Protein AF-A0A3R8WPB2-F1 (afdb_monomer_lite)

pLDDT: mean 78.98, std 17.97, range [33.66, 95.25]

Foldseek 3Di:
DDDDDDDDDPQPQWDKAAPVCVVVVPDDPVVVVVSVVLCVVLVVVVWDWIKTAGPVGQIAIETENDDPVPPPDDDSVNSSVLSVQSVVQVVVVHHSYYYDDCPPPPDD

Structure (mmCIF, N/CA/C/O backbone):
data_AF-A0A3R8WPB2-F1
#
_entry.id   AF-A0A3R8WPB2-F1
#
loop_
_atom_site.group_PDB
_atom_site.id
_atom_site.type_symbol
_atom_site.label_atom_id
_atom_site.label_alt_id
_atom_site.label_comp_id
_atom_site.label_asym_id
_atom_site.label_entity_id
_atom_site.label_seq_id
_atom_site.pdbx_PDB_ins_code
_atom_site.Cartn_x
_atom_site.Cartn_y
_atom_site.Cartn_z
_atom_site.occupancy
_atom_site.B_iso_or_equiv
_atom_site.auth_seq_id
_atom_site.auth_comp_id
_atom_site.auth_asym_id
_atom_site.auth_atom_id
_atom_site.pdbx_PDB_model_num
ATOM 1 N N . MET A 1 1 ? 34.870 17.713 5.979 1.00 39.12 1 MET A N 1
ATOM 2 C CA . MET A 1 1 ? 33.820 18.613 5.453 1.00 39.12 1 MET A CA 1
ATOM 3 C C . MET A 1 1 ? 32.499 17.889 5.608 1.00 39.12 1 MET A C 1
ATOM 5 O O . MET A 1 1 ? 32.390 16.752 5.170 1.00 39.12 1 MET A O 1
ATOM 9 N N . GLN A 1 2 ? 31.598 18.475 6.388 1.00 35.19 2 GLN A N 1
ATOM 10 C CA . GLN A 1 2 ? 30.380 17.844 6.885 1.00 35.19 2 GLN A CA 1
ATOM 11 C C . GLN A 1 2 ? 29.311 17.753 5.783 1.00 35.19 2 GLN A C 1
ATOM 13 O O . GLN A 1 2 ? 29.103 18.703 5.037 1.00 35.19 2 GLN A O 1
ATOM 18 N N . SER A 1 3 ? 28.699 16.571 5.705 1.00 33.66 3 SER A N 1
ATOM 19 C CA . SER A 1 3 ? 27.281 16.280 5.463 1.00 33.66 3 SER A CA 1
ATOM 20 C C . SER A 1 3 ? 26.504 17.157 4.472 1.00 33.66 3 SER A C 1
ATOM 22 O O . SER A 1 3 ? 26.037 18.243 4.797 1.00 33.66 3 SER A O 1
ATOM 24 N N . VAL A 1 4 ? 26.234 16.593 3.294 1.00 58.94 4 VAL A N 1
ATOM 25 C CA . VAL A 1 4 ? 25.088 16.978 2.455 1.00 58.94 4 VAL A CA 1
ATOM 26 C C . VAL A 1 4 ? 23.802 16.516 3.167 1.00 58.94 4 VAL A C 1
ATOM 28 O O . VAL A 1 4 ? 23.789 15.421 3.733 1.00 58.94 4 VAL A O 1
ATOM 31 N N . PRO A 1 5 ? 22.700 17.279 3.085 1.00 42.47 5 PRO A N 1
ATOM 32 C CA . PRO A 1 5 ? 21.592 16.710 2.332 1.00 42.47 5 PRO A CA 1
ATOM 33 C C . PRO A 1 5 ? 21.032 17.685 1.296 1.00 42.47 5 PRO A C 1
ATOM 35 O O . PRO A 1 5 ? 20.793 18.863 1.540 1.00 42.47 5 PRO A O 1
ATOM 38 N N . ARG A 1 6 ? 20.845 17.112 0.106 1.00 42.28 6 ARG A N 1
ATOM 39 C CA . ARG A 1 6 ? 20.219 17.659 -1.093 1.00 42.28 6 ARG A CA 1
ATOM 40 C C . ARG A 1 6 ? 18.954 18.436 -0.746 1.00 42.28 6 ARG A C 1
ATOM 42 O O . ARG A 1 6 ? 17.914 17.842 -0.478 1.00 42.28 6 ARG A O 1
ATOM 49 N N . GLN A 1 7 ? 19.029 19.754 -0.841 1.00 51.75 7 GLN A N 1
ATOM 50 C CA . GLN A 1 7 ? 17.840 20.563 -1.028 1.00 51.75 7 GLN A CA 1
ATOM 51 C C . GLN A 1 7 ? 17.502 20.579 -2.521 1.00 51.75 7 GLN A C 1
ATOM 53 O O . GLN A 1 7 ? 18.397 20.710 -3.358 1.00 51.75 7 GLN A O 1
ATOM 58 N N . SER A 1 8 ? 16.202 20.513 -2.819 1.00 42.44 8 SER A N 1
ATOM 59 C CA . SER A 1 8 ? 15.567 20.740 -4.131 1.00 42.44 8 SER A CA 1
ATOM 60 C C . SER A 1 8 ? 15.307 19.488 -4.972 1.00 42.44 8 SER A C 1
ATOM 62 O O . SER A 1 8 ? 15.965 19.242 -5.978 1.00 42.44 8 SER A O 1
ATOM 64 N N . ASN A 1 9 ? 14.321 18.692 -4.557 1.00 43.88 9 ASN A N 1
ATOM 65 C CA . ASN A 1 9 ? 12.992 18.658 -5.190 1.00 43.88 9 ASN A CA 1
ATOM 66 C C . ASN A 1 9 ? 12.230 17.478 -4.556 1.00 43.88 9 ASN A C 1
ATOM 68 O O . ASN A 1 9 ? 12.599 16.336 -4.842 1.00 43.88 9 ASN A O 1
ATOM 72 N N . PRO A 1 10 ? 11.228 17.660 -3.671 1.00 44.53 10 PRO A N 1
ATOM 73 C CA . PRO A 1 10 ? 10.401 16.514 -3.345 1.00 44.53 10 PRO A CA 1
ATOM 74 C C . 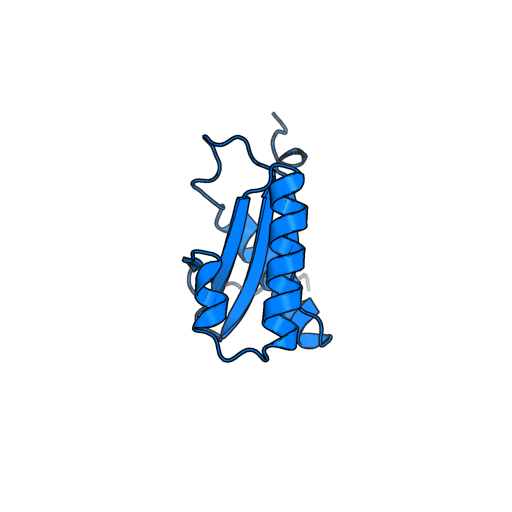PRO A 1 10 ? 9.673 16.169 -4.643 1.00 44.53 10 PRO A C 1
ATOM 76 O O . PRO A 1 10 ? 9.042 17.039 -5.247 1.00 44.53 10 PRO A O 1
ATOM 79 N N . ALA A 1 11 ? 9.803 14.927 -5.111 1.00 48.44 11 ALA A N 1
ATOM 80 C CA . ALA A 1 11 ? 8.848 14.351 -6.045 1.00 48.44 11 ALA A CA 1
ATOM 81 C C . ALA A 1 11 ? 7.460 14.877 -5.650 1.00 48.44 11 ALA A C 1
ATOM 83 O O . ALA A 1 11 ? 7.120 14.790 -4.469 1.00 48.44 11 ALA A O 1
ATOM 84 N N . GLY A 1 12 ? 6.771 15.560 -6.577 1.00 56.56 12 GLY A N 1
ATOM 85 C CA . GLY A 1 12 ? 5.608 16.401 -6.270 1.00 56.56 12 GLY A CA 1
ATOM 86 C C . GLY A 1 12 ? 4.693 15.755 -5.234 1.00 56.56 12 GLY A C 1
ATOM 87 O O . GLY A 1 12 ? 4.522 14.539 -5.278 1.00 56.56 12 GLY A O 1
ATOM 88 N N . CYS A 1 13 ? 4.199 16.568 -4.290 1.00 70.56 13 CYS A N 1
ATOM 89 C CA . CYS A 1 13 ? 3.407 16.154 -3.126 1.00 70.56 13 CYS A CA 1
ATOM 90 C C . CYS A 1 13 ? 2.631 14.861 -3.417 1.00 70.56 13 CYS A C 1
ATOM 92 O O . CYS A 1 13 ? 1.745 14.858 -4.278 1.00 70.56 13 CYS A O 1
ATOM 94 N N . GLY A 1 14 ? 3.049 13.757 -2.784 1.00 78.50 14 GLY A N 1
ATOM 95 C CA . GLY A 1 14 ? 2.469 12.442 -3.030 1.00 78.50 14 GLY A CA 1
ATOM 96 C C . GLY A 1 14 ? 0.955 12.544 -2.920 1.00 78.50 14 GLY A C 1
ATOM 97 O O . GLY A 1 14 ? 0.431 13.089 -1.952 1.00 78.50 14 GLY A O 1
ATOM 98 N N . THR A 1 15 ? 0.237 12.101 -3.945 1.00 86.88 15 THR A N 1
ATOM 99 C CA . THR A 1 15 ? -1.212 12.290 -3.980 1.00 86.88 15 THR A CA 1
ATOM 100 C C . THR A 1 15 ? -1.883 11.079 -3.340 1.00 86.88 15 THR A C 1
ATOM 102 O O . THR A 1 15 ? -1.707 9.968 -3.849 1.00 86.88 15 THR A O 1
ATOM 105 N N . PRO A 1 16 ? -2.636 11.247 -2.237 1.00 87.69 16 PRO A N 1
ATOM 106 C CA . PRO A 1 16 ? -3.455 10.176 -1.698 1.00 87.69 16 PRO A CA 1
ATOM 107 C C . PRO A 1 16 ? -4.624 9.902 -2.642 1.00 87.69 16 PRO A C 1
ATOM 109 O O . PRO A 1 16 ? -5.353 10.804 -3.050 1.00 87.69 16 PRO A O 1
ATOM 112 N N . GLN A 1 17 ? -4.802 8.635 -2.977 1.00 87.94 17 GLN A N 1
ATOM 113 C CA . GLN A 1 17 ? -5.848 8.138 -3.852 1.00 87.94 17 GLN A CA 1
ATOM 114 C C . GLN A 1 17 ? -6.642 7.032 -3.152 1.00 87.94 17 GLN A C 1
ATOM 116 O O . GLN A 1 17 ? -6.102 6.318 -2.294 1.00 87.94 17 GLN A O 1
ATOM 121 N N . PRO A 1 18 ? -7.923 6.850 -3.523 1.00 89.38 18 PRO A N 1
ATOM 122 C CA . PRO A 1 18 ? -8.690 5.690 -3.098 1.00 89.38 18 PRO A CA 1
ATOM 123 C C . PRO A 1 18 ? -7.951 4.400 -3.445 1.00 89.38 18 PRO A C 1
ATOM 125 O O . PRO A 1 18 ? -7.311 4.300 -4.493 1.00 89.38 18 PRO A O 1
ATOM 128 N N . PHE A 1 19 ? -8.067 3.393 -2.582 1.00 89.69 19 PHE A N 1
ATOM 129 C CA . PHE A 1 19 ? -7.411 2.106 -2.796 1.00 89.69 19 PHE A CA 1
ATOM 130 C C . PHE A 1 19 ? -7.802 1.470 -4.137 1.00 89.69 19 PHE A C 1
ATOM 132 O O . PHE A 1 19 ? -6.997 0.796 -4.766 1.00 89.69 19 PHE A O 1
ATOM 139 N N . GLU A 1 20 ? -9.020 1.724 -4.602 1.00 90.25 20 GLU A N 1
ATOM 140 C CA . GLU A 1 20 ? -9.598 1.199 -5.835 1.00 90.25 20 GLU A CA 1
ATOM 141 C C . GLU A 1 20 ? -8.788 1.564 -7.095 1.00 90.25 20 GLU A C 1
ATOM 143 O O . GLU A 1 20 ? -8.907 0.877 -8.112 1.00 90.25 20 GLU A O 1
ATOM 148 N N . ILE A 1 21 ? -7.902 2.570 -7.033 1.00 89.25 21 ILE A N 1
ATOM 149 C CA . ILE A 1 21 ? -7.018 2.922 -8.152 1.00 89.25 21 ILE A CA 1
ATOM 150 C C . ILE A 1 21 ? -6.091 1.764 -8.566 1.00 89.25 21 ILE A C 1
ATOM 152 O O . ILE A 1 21 ? -5.696 1.686 -9.727 1.00 89.25 21 ILE A O 1
ATOM 156 N N . ILE A 1 22 ? -5.805 0.793 -7.684 1.00 89.12 22 ILE A N 1
ATOM 157 C CA . ILE A 1 22 ? -4.975 -0.378 -8.032 1.00 89.12 22 ILE A CA 1
ATOM 158 C C . ILE A 1 22 ? -5.561 -1.234 -9.160 1.00 89.12 22 ILE A C 1
ATOM 160 O O . ILE A 1 22 ? -4.827 -2.006 -9.766 1.00 89.12 22 ILE A O 1
ATOM 164 N N . HIS A 1 23 ? -6.865 -1.124 -9.433 1.00 87.75 23 HIS A N 1
ATOM 165 C CA . HIS A 1 23 ? -7.516 -1.823 -10.543 1.00 87.75 23 HIS A CA 1
ATOM 166 C C . HIS A 1 23 ? -7.324 -1.110 -11.883 1.00 87.75 23 HIS A C 1
ATOM 168 O O . HIS A 1 23 ? -7.538 -1.708 -12.933 1.00 87.75 23 HIS A O 1
ATOM 174 N N . GLN A 1 24 ? -6.936 0.164 -11.845 1.00 85.56 24 GLN A N 1
ATOM 175 C CA . GLN A 1 24 ? -6.620 0.969 -13.023 1.00 85.56 24 GLN A CA 1
ATOM 176 C C . GLN A 1 24 ? -5.117 0.948 -13.325 1.00 85.56 24 GLN A C 1
ATOM 178 O O . GLN A 1 24 ? -4.703 1.136 -14.466 1.00 85.56 24 GLN A O 1
ATOM 183 N N . ILE A 1 25 ? -4.297 0.678 -12.309 1.00 75.25 25 ILE A N 1
ATOM 184 C CA . ILE A 1 25 ? -2.862 0.454 -12.450 1.00 75.25 25 ILE A CA 1
ATOM 185 C C . ILE A 1 25 ? -2.680 -0.985 -12.945 1.00 75.25 25 ILE A C 1
ATOM 187 O O . ILE A 1 25 ? -3.215 -1.904 -12.335 1.00 75.25 25 ILE A O 1
ATOM 191 N N . GLY A 1 26 ? -1.964 -1.193 -14.055 1.00 79.19 26 GLY A N 1
ATOM 192 C CA . GLY A 1 26 ? -1.824 -2.475 -14.774 1.00 79.19 26 GLY A CA 1
ATOM 193 C C . GLY A 1 26 ? -1.103 -3.612 -14.025 1.00 79.19 26 GLY A C 1
ATOM 194 O O . GLY A 1 26 ? -0.268 -4.309 -14.598 1.00 79.19 26 GLY A O 1
ATOM 195 N N . PHE A 1 27 ? -1.386 -3.804 -12.738 1.00 85.19 27 PHE A N 1
ATOM 196 C CA . PHE A 1 27 ? -0.896 -4.903 -11.927 1.00 85.19 27 PHE A CA 1
ATOM 197 C C . PHE A 1 27 ? -1.463 -6.241 -12.392 1.00 85.19 27 PHE A C 1
ATOM 199 O O . PHE A 1 27 ? -2.602 -6.361 -12.838 1.00 85.19 27 PHE A O 1
ATOM 206 N N . SER A 1 28 ? -0.677 -7.298 -12.188 1.00 89.25 28 SER A N 1
ATOM 207 C CA . SER A 1 28 ? -1.180 -8.656 -12.366 1.00 89.25 28 SER A CA 1
ATOM 208 C C . SER A 1 28 ? -2.339 -8.945 -11.402 1.00 89.25 28 SER A C 1
ATOM 210 O O . SER A 1 28 ? -2.358 -8.475 -10.260 1.00 89.25 28 SER A O 1
ATOM 212 N N . ALA A 1 29 ? -3.258 -9.824 -11.809 1.00 89.31 29 ALA A N 1
ATOM 213 C CA . ALA A 1 29 ? -4.356 -10.270 -10.950 1.00 89.31 29 ALA A CA 1
ATOM 214 C C . ALA A 1 29 ? -3.865 -10.884 -9.621 1.00 89.31 29 ALA A C 1
ATOM 216 O O . ALA A 1 29 ? -4.533 -10.782 -8.592 1.00 89.31 29 ALA A O 1
ATOM 217 N N . ALA A 1 30 ? -2.684 -11.514 -9.614 1.00 91.31 30 ALA A N 1
ATOM 218 C CA . ALA A 1 30 ? -2.077 -12.044 -8.396 1.00 91.31 30 ALA A CA 1
ATOM 219 C C . ALA A 1 30 ? -1.626 -10.929 -7.437 1.00 91.31 30 ALA A C 1
ATOM 221 O O . ALA A 1 30 ? -1.818 -11.064 -6.227 1.00 91.31 30 ALA A O 1
ATOM 222 N N . CYS A 1 31 ? -1.065 -9.835 -7.964 1.00 89.94 31 CYS A N 1
ATOM 223 C CA . CYS A 1 31 ? -0.727 -8.655 -7.172 1.00 89.94 31 CYS A CA 1
ATOM 224 C C . CYS A 1 31 ? -1.986 -8.012 -6.592 1.00 89.94 31 CYS A C 1
ATOM 226 O O . CYS A 1 31 ? -2.049 -7.837 -5.379 1.00 89.94 31 CYS A O 1
ATOM 228 N N . ILE A 1 32 ? -3.014 -7.772 -7.411 1.00 92.31 32 ILE A N 1
ATOM 229 C CA . ILE A 1 32 ? -4.284 -7.176 -6.962 1.00 92.31 32 ILE A CA 1
ATOM 230 C C . ILE A 1 32 ? -4.877 -7.972 -5.791 1.00 92.31 32 ILE A C 1
ATOM 232 O O . ILE A 1 32 ? -5.097 -7.411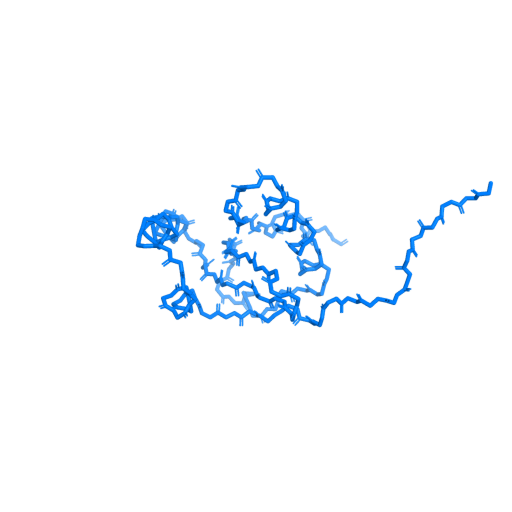 -4.720 1.00 92.31 32 ILE A O 1
ATOM 236 N N . ARG A 1 33 ? -4.994 -9.303 -5.912 1.00 93.88 33 ARG A N 1
ATOM 237 C CA . ARG A 1 33 ? -5.499 -10.157 -4.817 1.00 93.88 33 ARG A CA 1
ATOM 238 C C . ARG A 1 33 ? -4.668 -10.069 -3.534 1.00 93.88 33 ARG A C 1
ATOM 240 O O . ARG A 1 33 ? -5.206 -10.214 -2.434 1.00 93.88 33 ARG A O 1
ATOM 247 N N . ARG A 1 34 ? -3.346 -9.884 -3.641 1.00 93.12 34 ARG A N 1
ATOM 248 C CA . ARG A 1 34 ? -2.475 -9.684 -2.467 1.00 93.12 34 ARG A CA 1
ATOM 249 C C . ARG A 1 34 ? -2.757 -8.338 -1.804 1.00 93.12 34 ARG A C 1
ATOM 251 O O . ARG A 1 34 ? -2.864 -8.304 -0.579 1.00 93.12 34 ARG A O 1
ATOM 258 N N . LEU A 1 35 ? -2.915 -7.275 -2.594 1.00 93.38 35 LEU A N 1
ATOM 259 C CA . LEU A 1 35 ? -3.249 -5.940 -2.096 1.00 93.38 35 LEU A CA 1
ATOM 260 C C . LEU A 1 35 ? -4.629 -5.933 -1.425 1.00 93.38 35 LEU A C 1
ATOM 262 O O . LEU A 1 35 ? -4.764 -5.434 -0.313 1.00 93.38 35 LEU A O 1
ATOM 266 N N . GLU A 1 36 ? -5.643 -6.543 -2.039 1.00 94.75 36 GLU A N 1
ATOM 267 C CA . GLU A 1 36 ? -6.994 -6.649 -1.468 1.00 94.75 36 GLU A CA 1
ATOM 268 C C . GLU A 1 36 ? -6.997 -7.422 -0.146 1.00 94.75 36 GLU A C 1
ATOM 270 O O . GLU A 1 36 ? -7.606 -6.998 0.839 1.00 94.75 36 GLU A O 1
ATOM 275 N N . ARG A 1 37 ? -6.265 -8.544 -0.087 1.00 95.25 37 ARG A N 1
ATOM 276 C CA . ARG A 1 37 ? -6.100 -9.319 1.149 1.00 95.25 37 ARG A CA 1
ATOM 277 C C . ARG A 1 37 ? -5.413 -8.494 2.234 1.00 95.25 37 ARG A C 1
ATOM 279 O O . ARG A 1 37 ? -5.797 -8.596 3.399 1.00 95.25 37 ARG A O 1
ATOM 286 N N . TYR A 1 38 ? -4.403 -7.707 1.869 1.00 94.00 38 TYR A N 1
ATOM 287 C CA . TYR A 1 38 ? -3.751 -6.781 2.788 1.00 94.00 38 TYR A CA 1
ATOM 288 C C . TYR A 1 38 ? -4.742 -5.728 3.299 1.00 94.00 38 TYR A C 1
ATOM 290 O O . TYR A 1 38 ? -4.888 -5.597 4.514 1.00 94.00 38 TYR A O 1
ATOM 298 N N . ARG A 1 39 ? -5.489 -5.066 2.402 1.00 93.19 39 ARG A N 1
ATOM 299 C CA . ARG A 1 39 ? -6.516 -4.081 2.768 1.00 93.19 39 ARG A CA 1
ATOM 300 C C . ARG A 1 39 ? -7.510 -4.662 3.760 1.00 93.19 39 ARG A C 1
ATOM 302 O O . ARG A 1 39 ? -7.702 -4.085 4.824 1.00 93.19 39 ARG A O 1
ATOM 309 N N . ARG A 1 40 ? -8.102 -5.816 3.442 1.00 94.50 40 ARG A N 1
ATOM 310 C CA . ARG A 1 40 ? -9.100 -6.461 4.302 1.00 94.50 40 ARG A CA 1
ATOM 311 C C . ARG A 1 40 ? -8.563 -6.692 5.716 1.00 94.50 40 ARG A C 1
ATOM 313 O O . ARG A 1 40 ? -9.217 -6.311 6.677 1.00 94.50 40 ARG A O 1
ATOM 320 N N . ARG A 1 41 ? -7.346 -7.234 5.843 1.00 94.00 41 ARG A N 1
ATOM 321 C CA . ARG A 1 41 ? -6.709 -7.481 7.149 1.00 94.00 41 ARG A CA 1
ATOM 322 C C . ARG A 1 41 ? -6.458 -6.205 7.950 1.00 94.00 41 ARG A C 1
ATOM 324 O O . ARG A 1 41 ? -6.472 -6.251 9.173 1.00 94.00 41 ARG A O 1
ATOM 331 N N . GLN A 1 42 ? -6.159 -5.094 7.282 1.00 92.31 42 GLN A N 1
ATOM 332 C CA . GLN A 1 42 ? -5.912 -3.815 7.948 1.00 92.31 42 GLN A CA 1
ATOM 333 C C . GLN A 1 42 ? -7.224 -3.142 8.361 1.00 92.31 42 GLN A C 1
ATOM 335 O O . GLN A 1 42 ? -7.328 -2.670 9.489 1.00 92.31 42 GLN A O 1
ATOM 340 N N . VAL A 1 43 ? -8.250 -3.192 7.509 1.00 90.25 43 VAL A N 1
ATOM 341 C CA . VAL A 1 43 ? -9.602 -2.700 7.824 1.00 90.25 43 VAL A CA 1
ATOM 342 C C . VAL A 1 43 ? -10.220 -3.474 8.990 1.00 90.25 43 VAL A C 1
ATOM 344 O O . VAL A 1 43 ? -10.767 -2.861 9.899 1.00 90.25 43 VAL A O 1
ATOM 347 N N . GLU A 1 44 ? -10.059 -4.801 9.035 1.00 91.38 44 GLU A N 1
ATOM 348 C CA . GLU A 1 44 ? -10.474 -5.636 10.180 1.00 91.38 44 GLU A CA 1
ATOM 349 C C . GLU A 1 44 ? -9.790 -5.221 11.498 1.00 91.38 44 GLU A C 1
ATOM 351 O O . GLU A 1 44 ? -10.306 -5.490 12.578 1.00 91.38 44 GLU A O 1
ATOM 356 N N . ARG A 1 45 ? -8.642 -4.540 11.420 1.00 88.62 45 ARG A N 1
ATOM 357 C CA . ARG A 1 45 ? -7.903 -3.990 12.566 1.00 88.62 45 ARG A CA 1
ATOM 358 C C . ARG A 1 45 ? -8.201 -2.508 12.822 1.00 88.62 45 ARG A C 1
ATOM 360 O O . ARG A 1 45 ? -7.513 -1.901 13.633 1.00 88.62 45 ARG A O 1
ATOM 367 N N . GLY A 1 46 ? -9.188 -1.932 12.137 1.00 85.81 46 GLY A N 1
ATOM 368 C CA . GLY A 1 46 ? -9.588 -0.533 12.293 1.00 85.81 46 GLY A CA 1
ATOM 369 C C . GLY A 1 46 ? -8.770 0.470 11.476 1.00 85.81 46 GLY A C 1
ATOM 370 O O . GLY A 1 46 ? -8.858 1.664 11.740 1.00 85.81 46 GLY A O 1
ATOM 371 N N . ALA A 1 47 ? -7.984 0.023 10.492 1.00 88.00 47 ALA A N 1
ATOM 372 C CA . ALA A 1 47 ? -7.230 0.929 9.629 1.00 88.00 47 ALA A CA 1
ATOM 373 C C . ALA A 1 47 ? -8.043 1.400 8.419 1.00 88.00 47 ALA A C 1
ATOM 375 O O . ALA A 1 47 ? -8.748 0.615 7.780 1.00 88.00 47 ALA A O 1
ATOM 376 N N . GLN A 1 48 ? -7.828 2.646 8.007 1.00 87.75 48 GLN A N 1
ATOM 377 C CA . GLN A 1 48 ? -8.148 3.091 6.654 1.00 87.75 48 GLN A CA 1
ATOM 378 C C . GLN A 1 48 ? -6.996 2.722 5.715 1.00 87.75 48 GLN A C 1
ATOM 380 O O . GLN A 1 48 ? -5.838 2.781 6.106 1.00 87.75 48 GLN A O 1
ATOM 385 N N . VAL A 1 49 ? -7.284 2.335 4.473 1.00 90.06 49 VAL A N 1
ATOM 386 C CA . VAL A 1 49 ? -6.242 1.973 3.501 1.00 90.06 49 VAL A CA 1
ATOM 387 C C . VAL A 1 49 ? -6.391 2.830 2.255 1.00 90.06 49 VAL A C 1
ATOM 389 O O . VAL A 1 49 ? -7.484 2.912 1.698 1.00 90.06 49 VAL A O 1
ATOM 392 N N . LEU A 1 50 ? -5.294 3.449 1.828 1.00 90.56 50 LEU A N 1
ATOM 393 C CA . LEU A 1 50 ? -5.217 4.300 0.643 1.00 90.56 50 LEU A CA 1
ATOM 394 C C . LEU A 1 50 ? -3.982 3.963 -0.194 1.00 90.56 50 LEU A C 1
ATOM 396 O O . LEU A 1 50 ? -3.128 3.179 0.226 1.00 90.56 50 LEU A O 1
ATOM 400 N N . VAL A 1 51 ? -3.892 4.553 -1.380 1.00 91.06 51 VAL A N 1
ATOM 401 C CA . VAL A 1 51 ? -2.705 4.486 -2.238 1.00 91.06 51 VAL A CA 1
ATOM 402 C C . VAL A 1 51 ? -2.061 5.864 -2.271 1.00 91.06 51 VAL A C 1
ATOM 404 O O . VAL A 1 51 ? -2.756 6.852 -2.470 1.00 91.06 51 VAL A O 1
ATOM 407 N N . LEU A 1 52 ? -0.749 5.944 -2.073 1.00 90.50 52 LEU A N 1
ATOM 408 C CA . LEU A 1 52 ? 0.021 7.144 -2.394 1.00 90.50 52 LEU A CA 1
ATOM 409 C C . LEU A 1 52 ? 0.729 6.932 -3.722 1.00 90.50 52 LEU A C 1
ATOM 411 O O . LEU A 1 52 ? 1.333 5.881 -3.939 1.00 90.50 52 LEU A O 1
ATOM 415 N N . SER A 1 53 ? 0.675 7.939 -4.586 1.00 89.25 53 SER A N 1
ATOM 416 C CA . SER A 1 53 ? 1.380 7.960 -5.867 1.00 89.25 53 SER A CA 1
ATOM 417 C C . SER A 1 53 ? 2.195 9.238 -6.013 1.00 89.25 53 SER A C 1
ATOM 419 O O . SER A 1 53 ? 1.697 10.324 -5.705 1.00 89.25 53 SER A O 1
ATOM 421 N N . TRP A 1 54 ? 3.410 9.116 -6.541 1.00 90.25 54 TRP A N 1
ATOM 422 C CA . TRP A 1 54 ? 4.289 10.236 -6.865 1.00 90.25 54 TRP A CA 1
ATOM 423 C C . TRP A 1 54 ? 4.440 10.405 -8.383 1.00 90.25 54 TRP A C 1
ATOM 425 O O . TRP A 1 54 ? 4.284 9.435 -9.130 1.00 90.25 54 TRP A O 1
ATOM 435 N N . PRO A 1 55 ? 4.785 11.617 -8.864 1.00 87.00 55 PRO A N 1
ATOM 436 C CA . PRO A 1 55 ? 4.936 11.890 -10.296 1.00 87.00 55 PRO A CA 1
ATOM 437 C C . PRO A 1 55 ? 6.006 11.051 -11.005 1.00 87.00 55 PRO A C 1
ATOM 439 O O . PRO A 1 55 ? 5.965 10.912 -12.222 1.00 87.00 55 PRO A O 1
ATOM 442 N N . ASP A 1 56 ? 6.967 10.500 -10.262 1.00 87.50 56 ASP A N 1
ATOM 443 C CA . ASP A 1 56 ? 8.027 9.643 -10.803 1.00 87.50 56 ASP A CA 1
ATOM 444 C C . ASP A 1 56 ? 7.589 8.177 -10.992 1.00 87.50 56 ASP A C 1
ATOM 446 O O . ASP A 1 56 ? 8.399 7.336 -11.380 1.00 87.50 56 ASP A O 1
ATOM 450 N N . GLY A 1 57 ? 6.317 7.864 -10.723 1.00 87.19 57 GLY A N 1
ATOM 451 C CA . GLY A 1 57 ? 5.763 6.513 -10.804 1.00 87.19 57 GLY A CA 1
ATOM 452 C C . GLY A 1 57 ? 5.998 5.671 -9.549 1.00 87.19 57 GLY A C 1
ATOM 453 O O . GLY A 1 57 ? 5.550 4.523 -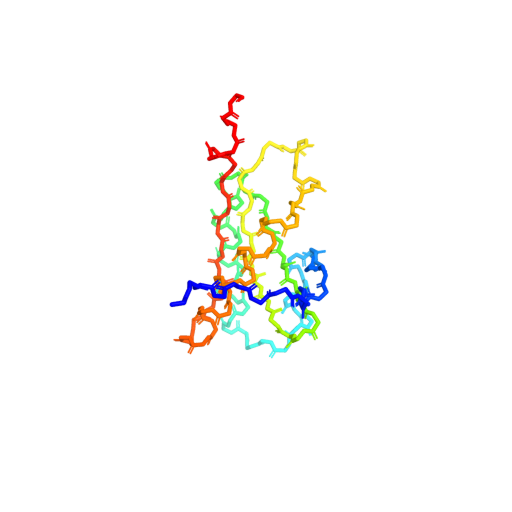9.497 1.00 87.19 57 GLY A O 1
ATOM 454 N N . THR A 1 58 ? 6.657 6.218 -8.522 1.00 90.94 58 THR A N 1
ATOM 455 C CA . THR A 1 58 ? 6.706 5.586 -7.200 1.00 90.94 58 THR A CA 1
ATOM 456 C C . THR A 1 58 ? 5.300 5.555 -6.615 1.00 90.94 58 THR A C 1
ATOM 458 O O . THR A 1 58 ? 4.512 6.487 -6.787 1.00 90.94 58 THR A O 1
ATOM 461 N N . TRP A 1 59 ? 4.971 4.482 -5.906 1.00 91.44 59 TRP A N 1
ATOM 462 C CA . TRP A 1 59 ? 3.679 4.329 -5.255 1.00 91.44 59 TRP A CA 1
ATOM 463 C C . TRP A 1 59 ? 3.804 3.463 -4.006 1.00 91.44 59 TRP A C 1
ATOM 465 O O . TRP A 1 59 ? 4.754 2.691 -3.875 1.00 91.44 59 TRP A O 1
ATOM 475 N N . CYS A 1 60 ? 2.836 3.560 -3.101 1.00 92.38 60 CYS A N 1
ATOM 476 C CA . CYS A 1 60 ? 2.672 2.612 -2.005 1.00 92.38 60 CYS A CA 1
ATOM 477 C C . CYS A 1 60 ? 1.205 2.429 -1.619 1.00 92.38 60 CYS A C 1
ATOM 479 O O . CYS A 1 60 ? 0.376 3.311 -1.836 1.00 92.38 60 CYS A O 1
ATOM 481 N N . VAL A 1 61 ? 0.880 1.273 -1.037 1.00 93.62 61 VAL A N 1
ATOM 482 C CA . VAL A 1 61 ? -0.372 1.091 -0.294 1.00 93.62 61 VAL A CA 1
ATOM 483 C C . VAL A 1 61 ? -0.092 1.421 1.157 1.00 93.62 61 VAL A C 1
ATOM 485 O O . VAL A 1 61 ? 0.771 0.798 1.774 1.00 93.62 61 VAL A O 1
ATOM 488 N N . LEU A 1 62 ? -0.850 2.361 1.707 1.00 91.44 62 LEU A N 1
ATOM 489 C CA . LEU A 1 62 ? -0.681 2.840 3.067 1.00 91.44 62 LEU A CA 1
ATOM 490 C C . LEU A 1 62 ? -1.893 2.468 3.920 1.00 91.44 62 LEU A C 1
ATOM 492 O O . LEU A 1 62 ? -3.018 2.865 3.616 1.00 91.44 62 LEU A O 1
ATOM 496 N N . ALA A 1 63 ? -1.660 1.721 4.999 1.00 91.44 63 ALA A N 1
ATOM 497 C CA . ALA A 1 63 ? -2.637 1.493 6.056 1.00 91.44 63 ALA A CA 1
ATOM 498 C C . ALA A 1 63 ? -2.458 2.520 7.181 1.00 91.44 63 ALA A C 1
ATOM 500 O O . ALA A 1 63 ? -1.402 2.602 7.806 1.00 91.44 63 ALA A O 1
ATOM 501 N N . LEU A 1 64 ? -3.514 3.273 7.445 1.00 87.12 64 LEU A N 1
ATOM 502 C CA . LEU A 1 64 ? -3.618 4.347 8.415 1.00 87.12 64 LEU A CA 1
ATOM 503 C C . LEU A 1 64 ? -4.427 3.882 9.621 1.00 87.12 64 LEU A C 1
ATOM 505 O O . LEU A 1 64 ? -5.648 3.750 9.547 1.00 87.12 64 LEU A O 1
ATOM 509 N N . HIS A 1 65 ? -3.752 3.655 10.743 1.00 83.06 65 HIS A N 1
ATOM 510 C CA . HIS A 1 65 ? -4.411 3.415 12.029 1.00 83.06 65 HIS A CA 1
ATOM 511 C C . HIS A 1 65 ? -4.639 4.763 12.719 1.00 83.06 65 HIS A C 1
ATOM 513 O O . HIS A 1 65 ? -3.800 5.208 13.503 1.00 83.06 65 HIS A O 1
ATOM 519 N N . LEU A 1 66 ? -5.736 5.442 12.368 1.00 70.69 66 LEU A N 1
ATOM 520 C CA . LEU A 1 66 ? -6.112 6.747 12.918 1.00 70.69 66 LEU A CA 1
ATOM 521 C C . LEU A 1 66 ? -7.563 6.766 13.421 1.00 70.69 66 LEU A C 1
ATOM 523 O O . LEU A 1 66 ? -8.411 6.047 12.888 1.00 70.69 66 LEU A O 1
ATOM 527 N N . PRO A 1 67 ? -7.886 7.650 14.383 1.00 59.69 67 PRO A N 1
ATOM 528 C CA . PRO A 1 67 ? -9.266 8.018 14.658 1.00 59.69 67 PRO A CA 1
ATOM 529 C C . PRO A 1 67 ? -9.915 8.624 13.395 1.00 59.69 67 PRO A C 1
ATOM 531 O O . PRO A 1 67 ? -9.261 9.424 12.715 1.00 59.69 67 PRO A O 1
ATOM 534 N N . PRO A 1 68 ? -11.199 8.333 13.101 1.00 54.91 68 PRO A N 1
ATOM 535 C CA . PRO A 1 68 ? -11.893 8.765 11.878 1.00 54.91 68 PRO A CA 1
ATOM 536 C C . PRO A 1 68 ? -11.867 10.278 11.595 1.00 54.91 68 PRO A C 1
ATOM 538 O O . PRO A 1 68 ? -12.093 10.689 10.463 1.00 54.91 68 PRO A O 1
ATOM 541 N N . LEU A 1 69 ? -11.583 11.107 12.606 1.00 49.38 69 LEU A N 1
ATOM 542 C CA . LEU A 1 69 ? -11.531 12.567 12.496 1.00 49.38 69 LEU A CA 1
ATOM 543 C C . LEU A 1 69 ? -10.192 13.124 11.961 1.00 49.38 69 LEU A C 1
ATOM 545 O O . LEU A 1 69 ? -10.157 14.273 11.536 1.00 49.38 69 LEU A O 1
ATOM 549 N N . ILE A 1 70 ? -9.096 12.351 12.003 1.00 48.88 70 ILE A N 1
ATOM 550 C CA . ILE A 1 70 ? -7.716 12.848 11.768 1.00 48.88 70 ILE A CA 1
ATOM 551 C C . ILE A 1 70 ? -7.101 12.281 10.475 1.00 48.88 70 ILE A C 1
ATOM 553 O O . ILE A 1 70 ? -6.089 12.777 9.990 1.00 48.88 70 ILE A O 1
ATOM 557 N N . ALA A 1 71 ? -7.735 11.289 9.842 1.00 50.69 71 ALA A N 1
ATOM 558 C CA . ALA A 1 71 ? -7.238 10.678 8.603 1.00 50.69 71 ALA A CA 1
ATOM 559 C C . ALA A 1 71 ? -7.135 11.649 7.401 1.00 50.69 71 ALA A C 1
ATOM 561 O O . ALA A 1 71 ? -6.614 11.280 6.351 1.00 50.69 71 ALA A O 1
ATOM 562 N N . ALA A 1 72 ? -7.617 12.887 7.549 1.00 53.06 72 ALA A N 1
ATOM 563 C CA . ALA A 1 72 ? -7.721 13.878 6.487 1.00 53.06 72 ALA A CA 1
ATOM 564 C C . ALA A 1 72 ? -6.410 14.599 6.110 1.00 53.06 72 ALA A C 1
ATOM 566 O O . ALA A 1 72 ? -6.411 15.304 5.10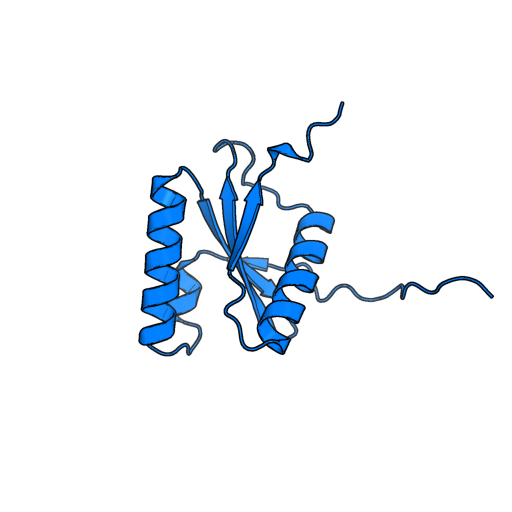5 1.00 53.06 72 ALA A O 1
ATOM 567 N N . ALA A 1 73 ? -5.294 14.446 6.833 1.00 65.50 73 ALA A N 1
ATOM 568 C CA . ALA A 1 73 ? -4.050 15.114 6.433 1.00 65.50 73 ALA A CA 1
ATOM 569 C C . ALA A 1 73 ? -2.802 14.305 6.796 1.00 65.50 73 ALA A C 1
ATOM 571 O O . ALA A 1 73 ? -2.256 14.427 7.890 1.00 65.50 73 ALA A O 1
ATOM 572 N N . LEU A 1 74 ? -2.321 13.503 5.846 1.00 76.38 74 LEU A N 1
ATOM 573 C CA . LEU A 1 74 ? -0.923 13.078 5.862 1.00 76.38 74 LEU A CA 1
ATOM 574 C C . LEU A 1 74 ? -0.035 14.320 5.766 1.00 76.38 74 LEU A C 1
ATOM 576 O O . LEU A 1 74 ? -0.238 15.156 4.883 1.00 76.38 74 LEU A O 1
ATOM 580 N N . THR A 1 75 ? 0.935 14.452 6.666 1.00 80.31 75 THR A N 1
ATOM 581 C CA . THR A 1 75 ? 1.881 15.572 6.608 1.00 80.31 75 THR A CA 1
ATOM 582 C C . THR A 1 75 ? 2.880 15.370 5.469 1.00 80.31 75 THR A C 1
ATOM 584 O O . THR A 1 75 ? 3.151 14.244 5.045 1.00 80.31 75 THR A O 1
ATOM 587 N N . THR A 1 76 ? 3.480 16.460 4.986 1.00 80.69 76 THR A N 1
ATOM 588 C CA . THR A 1 76 ? 4.538 16.401 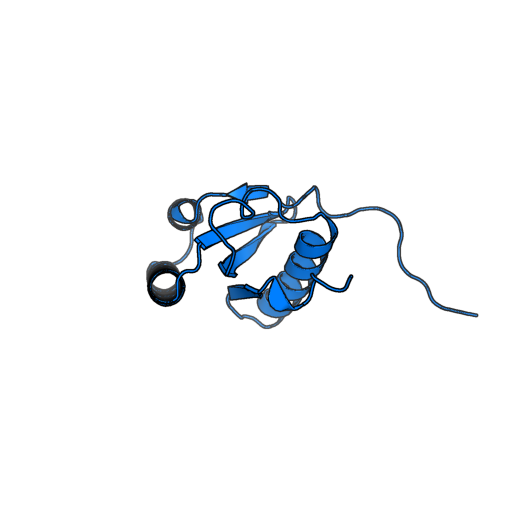3.963 1.00 80.69 76 THR A CA 1
ATOM 589 C C . THR A 1 76 ? 5.705 15.509 4.394 1.00 80.69 76 THR A C 1
ATOM 591 O O . THR A 1 76 ? 6.275 14.803 3.568 1.00 80.69 76 THR A O 1
ATOM 594 N N . GLU A 1 77 ? 6.039 15.509 5.687 1.00 82.50 77 GLU A N 1
ATOM 595 C CA . GLU A 1 77 ? 7.089 14.664 6.264 1.00 82.50 77 GLU A CA 1
ATOM 596 C C . GLU A 1 77 ? 6.702 13.180 6.220 1.00 82.50 77 GLU A C 1
ATOM 598 O O . GLU A 1 77 ? 7.445 12.374 5.671 1.00 82.50 77 GLU A O 1
ATOM 603 N N . GLN A 1 78 ? 5.483 12.833 6.650 1.00 84.06 78 GLN A N 1
ATOM 604 C CA . GLN A 1 78 ? 4.972 11.459 6.566 1.00 84.06 78 GLN A CA 1
ATOM 605 C C . GLN A 1 78 ? 4.941 10.938 5.123 1.00 84.06 78 GLN A C 1
ATOM 607 O O . GLN A 1 78 ? 5.228 9.768 4.872 1.00 84.06 78 GLN A O 1
ATOM 612 N N . MET A 1 79 ? 4.604 11.799 4.158 1.00 85.38 79 MET A N 1
ATOM 613 C CA . MET A 1 79 ? 4.667 11.443 2.741 1.00 85.38 79 MET A CA 1
ATOM 614 C C . MET A 1 79 ? 6.113 11.263 2.257 1.00 85.38 79 MET A C 1
ATOM 616 O O . MET A 1 79 ? 6.376 10.350 1.478 1.00 85.38 79 MET A O 1
ATOM 620 N N . ALA A 1 80 ? 7.061 12.091 2.697 1.00 86.25 80 ALA A N 1
ATOM 621 C CA . ALA A 1 80 ? 8.470 11.956 2.324 1.00 86.25 80 ALA A CA 1
ATOM 622 C C . ALA A 1 80 ? 9.103 10.664 2.879 1.00 86.25 80 ALA A C 1
ATOM 624 O O . ALA A 1 80 ? 9.854 9.983 2.169 1.00 86.25 80 ALA A O 1
ATOM 625 N N . ASP A 1 81 ? 8.745 10.286 4.105 1.00 87.94 81 ASP A N 1
ATOM 626 C CA . ASP A 1 81 ? 9.157 9.019 4.710 1.00 87.94 81 ASP A CA 1
ATOM 627 C C . ASP A 1 81 ? 8.556 7.837 3.944 1.00 87.94 81 ASP A C 1
ATOM 629 O O . ASP A 1 81 ? 9.282 6.944 3.497 1.00 87.94 81 ASP A O 1
ATOM 633 N N . ALA A 1 82 ? 7.246 7.888 3.671 1.00 90.12 82 ALA A N 1
ATOM 634 C CA . ALA A 1 82 ? 6.561 6.865 2.886 1.00 90.12 82 ALA A CA 1
ATOM 635 C C . ALA A 1 82 ? 7.155 6.717 1.475 1.00 90.12 82 ALA A C 1
ATOM 637 O O . ALA A 1 82 ? 7.295 5.595 0.992 1.00 90.12 82 ALA A O 1
ATOM 638 N N . TYR A 1 83 ? 7.544 7.820 0.825 1.00 91.25 83 TYR A N 1
ATOM 639 C CA . TYR A 1 83 ? 8.240 7.796 -0.465 1.00 91.25 83 TYR A CA 1
ATOM 640 C C . TYR A 1 83 ? 9.567 7.037 -0.376 1.00 91.25 83 TYR A C 1
ATOM 642 O O . TYR A 1 83 ? 9.858 6.173 -1.207 1.00 91.25 83 TYR A O 1
ATOM 650 N N . THR A 1 84 ? 10.373 7.352 0.638 1.00 91.12 84 THR A N 1
ATOM 651 C CA . THR A 1 84 ? 11.703 6.762 0.819 1.00 91.12 84 THR A CA 1
ATOM 652 C C . THR A 1 84 ? 11.603 5.263 1.083 1.00 91.12 84 THR A C 1
ATOM 654 O O . THR A 1 84 ? 12.290 4.479 0.421 1.00 91.12 84 THR A O 1
ATOM 657 N N . GLU A 1 85 ? 10.704 4.852 1.980 1.00 92.19 85 GLU A N 1
ATOM 658 C CA . GLU A 1 85 ? 10.435 3.439 2.258 1.00 92.19 85 GLU A CA 1
ATOM 659 C C . GLU A 1 85 ? 9.898 2.712 1.019 1.00 92.19 85 GLU A C 1
ATOM 661 O O . GLU A 1 85 ? 10.412 1.653 0.647 1.00 92.19 85 GLU A O 1
ATOM 666 N N . ALA A 1 86 ? 8.924 3.301 0.316 1.00 92.94 86 ALA A N 1
ATOM 667 C CA . ALA A 1 86 ? 8.356 2.710 -0.893 1.00 92.94 86 ALA A CA 1
ATOM 668 C C . ALA A 1 86 ? 9.431 2.469 -1.957 1.00 92.94 86 ALA A C 1
ATOM 670 O O . ALA A 1 86 ? 9.505 1.387 -2.545 1.00 92.94 86 ALA A O 1
ATOM 671 N N . ARG A 1 87 ? 10.315 3.450 -2.165 1.00 93.25 87 ARG A N 1
ATOM 672 C CA . ARG A 1 87 ? 11.401 3.356 -3.140 1.00 93.25 87 ARG A CA 1
ATOM 673 C C . ARG A 1 87 ? 12.392 2.249 -2.789 1.00 93.25 87 ARG A C 1
ATOM 675 O O . ARG A 1 87 ? 12.816 1.521 -3.685 1.00 93.25 87 ARG A O 1
ATOM 682 N N . GLN A 1 88 ? 12.739 2.090 -1.512 1.00 93.75 88 GLN A N 1
ATOM 683 C CA . GLN A 1 88 ? 13.615 1.004 -1.057 1.00 93.75 88 GLN A CA 1
ATOM 684 C C . GLN A 1 88 ? 12.973 -0.372 -1.265 1.00 93.75 88 GLN A C 1
ATOM 686 O O . GLN A 1 88 ? 13.630 -1.289 -1.757 1.00 93.75 88 GLN A O 1
ATOM 691 N N . MET A 1 89 ? 11.681 -0.512 -0.957 1.00 93.31 89 MET A N 1
ATOM 692 C CA . MET A 1 89 ? 10.945 -1.760 -1.173 1.00 93.31 89 MET A CA 1
ATOM 693 C C . MET A 1 89 ? 10.873 -2.125 -2.657 1.00 93.31 89 MET A C 1
ATOM 695 O O . MET A 1 89 ? 11.174 -3.264 -3.015 1.00 93.31 89 MET A O 1
ATOM 699 N N . ILE A 1 90 ? 10.539 -1.160 -3.519 1.00 91.69 90 ILE A N 1
ATOM 700 C CA . ILE A 1 90 ? 10.480 -1.360 -4.973 1.00 91.69 90 ILE A CA 1
ATOM 701 C C . ILE A 1 90 ? 11.862 -1.734 -5.518 1.00 91.69 90 ILE A C 1
ATOM 703 O O . ILE A 1 90 ? 11.972 -2.696 -6.276 1.00 91.69 90 ILE A O 1
ATOM 707 N N . ALA A 1 91 ? 12.922 -1.036 -5.096 1.00 91.94 91 ALA A N 1
ATOM 708 C CA . ALA A 1 91 ? 14.295 -1.363 -5.484 1.00 91.94 91 ALA A CA 1
ATOM 709 C C . ALA A 1 91 ? 14.715 -2.775 -5.033 1.00 91.94 91 ALA A C 1
ATOM 711 O O . ALA A 1 91 ? 15.509 -3.424 -5.708 1.00 91.94 91 ALA A O 1
ATOM 712 N N . GLY A 1 92 ? 14.154 -3.268 -3.926 1.00 92.19 92 GLY A N 1
ATOM 713 C CA . GLY A 1 92 ? 14.328 -4.639 -3.445 1.00 92.19 92 GLY A CA 1
ATOM 714 C C . GLY A 1 92 ? 13.398 -5.681 -4.081 1.00 92.19 92 GLY A C 1
ATOM 715 O O . GLY A 1 92 ? 13.488 -6.851 -3.722 1.00 92.19 92 GLY A O 1
ATOM 716 N N . GLY A 1 93 ? 12.499 -5.295 -4.996 1.00 89.94 93 GLY A N 1
ATOM 717 C CA . GLY A 1 93 ? 11.542 -6.204 -5.640 1.00 89.94 93 GLY A CA 1
ATOM 718 C C . GLY A 1 93 ? 10.313 -6.560 -4.791 1.00 89.94 93 GLY A C 1
ATOM 719 O O . GLY A 1 93 ? 9.635 -7.552 -5.066 1.00 89.94 93 GLY A O 1
ATOM 720 N N . TYR A 1 94 ? 10.008 -5.769 -3.760 1.00 89.75 94 TYR A N 1
ATOM 721 C CA . TYR A 1 94 ? 8.876 -5.980 -2.858 1.00 89.75 94 TYR A CA 1
ATOM 722 C C . TYR A 1 94 ? 7.691 -5.068 -3.190 1.00 89.75 94 TYR A C 1
ATOM 724 O O . TYR A 1 94 ? 7.842 -3.988 -3.758 1.00 89.75 94 TYR A O 1
ATOM 732 N N . LEU A 1 95 ? 6.487 -5.494 -2.789 1.00 89.81 95 LEU A N 1
ATOM 733 C CA . LEU A 1 95 ? 5.305 -4.633 -2.839 1.00 89.81 95 LEU A CA 1
ATOM 734 C C . LEU A 1 95 ? 5.408 -3.564 -1.741 1.00 89.81 95 LEU A C 1
ATOM 736 O O . LEU A 1 95 ? 5.558 -3.945 -0.578 1.00 89.81 95 LEU A O 1
ATOM 740 N N . PRO A 1 96 ? 5.275 -2.270 -2.069 1.00 91.62 96 PRO A N 1
ATOM 741 C CA . PRO A 1 96 ? 5.372 -1.175 -1.108 1.00 91.62 96 PRO A CA 1
ATOM 742 C C . PRO A 1 96 ? 4.110 -1.095 -0.229 1.00 91.62 96 PRO A C 1
ATOM 744 O O . PRO A 1 96 ? 3.208 -0.295 -0.471 1.00 91.62 96 PRO A O 1
ATOM 747 N N . LEU A 1 97 ? 4.015 -1.987 0.763 1.00 92.50 97 LEU A N 1
ATOM 748 C CA . LEU A 1 97 ? 2.921 -2.078 1.737 1.00 92.50 97 LEU A CA 1
ATOM 749 C C . LEU A 1 97 ? 3.360 -1.459 3.063 1.00 92.50 97 LEU A C 1
ATOM 751 O O . LEU A 1 97 ? 4.089 -2.089 3.829 1.00 92.50 97 LEU A O 1
ATOM 755 N N . LEU A 1 98 ? 2.889 -0.253 3.350 1.00 90.31 98 LEU A N 1
ATOM 756 C CA . LEU A 1 98 ? 3.310 0.530 4.507 1.00 90.31 98 LEU A CA 1
ATOM 757 C C . LEU A 1 98 ? 2.179 0.646 5.526 1.00 90.31 98 LEU A C 1
ATOM 759 O O . LEU A 1 98 ? 1.000 0.675 5.181 1.00 90.31 98 LEU A O 1
ATOM 763 N N . THR A 1 99 ? 2.532 0.701 6.809 1.00 88.25 99 THR A N 1
ATOM 764 C CA . THR A 1 99 ? 1.567 0.896 7.901 1.00 88.25 99 THR A CA 1
ATOM 765 C C . THR A 1 99 ? 2.013 2.072 8.747 1.00 88.25 99 THR A C 1
ATOM 767 O O . THR A 1 99 ? 3.061 2.005 9.382 1.00 88.25 99 THR A O 1
ATOM 770 N N . LEU A 1 100 ? 1.199 3.120 8.793 1.00 83.69 100 LEU A N 1
ATOM 771 C CA . LEU A 1 100 ? 1.443 4.289 9.622 1.00 83.69 100 LEU A CA 1
ATOM 772 C C . LEU A 1 100 ? 0.556 4.220 10.865 1.00 83.69 100 LEU A C 1
ATOM 774 O O . LEU A 1 100 ? -0.665 4.046 10.788 1.00 83.69 100 LEU A O 1
ATOM 778 N N . ARG A 1 101 ? 1.201 4.336 12.027 1.00 76.50 101 ARG A N 1
ATOM 779 C CA . ARG A 1 101 ? 0.558 4.425 13.340 1.00 76.50 101 ARG A CA 1
ATOM 780 C C . ARG A 1 101 ? 0.886 5.784 13.938 1.00 76.50 101 ARG A C 1
ATOM 782 O O . ARG A 1 101 ? 2.059 6.095 14.125 1.00 76.50 101 ARG A O 1
ATOM 789 N N . LEU A 1 102 ? -0.136 6.576 14.258 1.00 63.34 102 LEU A N 1
ATOM 790 C CA . LEU A 1 102 ? 0.062 7.919 14.817 1.00 63.34 102 LEU A CA 1
ATOM 791 C C . LEU A 1 102 ? 0.550 7.902 16.282 1.00 63.34 102 LEU A C 1
ATOM 793 O O . LEU A 1 102 ? 0.940 8.941 16.802 1.00 63.34 102 LEU A O 1
ATOM 797 N N . GLU A 1 103 ? 0.621 6.732 16.931 1.00 54.91 103 GLU A N 1
ATOM 798 C CA . GLU A 1 103 ? 1.115 6.572 18.314 1.00 54.91 103 GLU A CA 1
ATOM 799 C C . GLU A 1 103 ? 2.518 7.168 18.551 1.00 54.91 103 GLU A C 1
ATOM 801 O O . GLU A 1 103 ? 2.886 7.416 19.692 1.00 54.91 103 GLU A O 1
ATOM 806 N N . ARG A 1 104 ? 3.300 7.434 17.494 1.00 48.03 104 ARG A N 1
ATOM 807 C CA . ARG A 1 104 ? 4.643 8.031 17.587 1.00 48.03 104 ARG A CA 1
ATOM 808 C C . ARG A 1 104 ? 4.721 9.558 17.471 1.00 48.03 104 ARG A C 1
ATOM 810 O O . ARG A 1 104 ? 5.818 10.082 17.614 1.00 48.03 104 ARG A O 1
ATOM 817 N N . TYR A 1 105 ? 3.619 10.272 17.226 1.00 49.41 105 TYR A N 1
ATOM 818 C CA . TYR A 1 105 ? 3.675 11.722 16.956 1.00 49.41 105 TYR A CA 1
ATOM 819 C C . TYR A 1 105 ? 2.844 12.599 17.903 1.00 49.41 105 TYR A C 1
ATOM 821 O O . TYR A 1 105 ? 2.873 13.818 17.773 1.00 49.41 105 TYR A O 1
ATOM 829 N N . MET A 1 106 ? 2.173 12.023 18.906 1.00 47.16 106 MET A N 1
ATOM 830 C CA . MET A 1 106 ? 1.730 12.781 20.083 1.00 47.16 106 MET A CA 1
ATOM 831 C C . MET A 1 106 ? 2.839 12.760 21.141 1.00 47.16 106 MET A C 1
ATOM 833 O O . MET A 1 106 ? 2.728 12.077 22.155 1.00 47.16 106 MET A O 1
ATOM 837 N N . THR A 1 107 ? 3.926 13.489 20.891 1.00 43.50 107 THR A N 1
ATOM 838 C CA . THR A 1 107 ? 4.779 13.960 21.989 1.00 43.50 107 THR A CA 1
ATOM 839 C C . THR A 1 107 ? 4.493 15.448 22.146 1.00 43.50 107 THR A C 1
ATOM 841 O O . THR A 1 107 ? 4.521 16.174 21.157 1.00 43.50 107 THR A O 1
ATOM 844 N N . HIS A 1 108 ? 4.103 15.795 23.371 1.00 42.88 108 HIS A N 1
ATOM 845 C 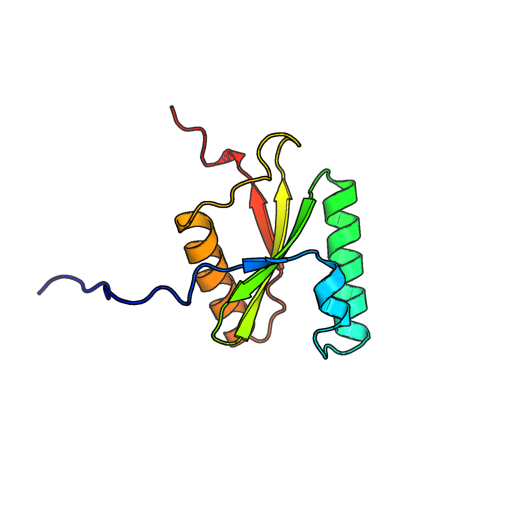CA . HIS A 1 108 ? 3.626 17.078 23.894 1.00 42.88 108 HIS A CA 1
ATOM 846 C C . HIS A 1 108 ? 4.309 18.344 23.362 1.00 42.88 108 HIS A C 1
ATOM 848 O O . HIS A 1 108 ? 5.554 18.333 23.243 1.00 42.88 108 HIS A O 1
#

Secondary structure (DSSP, 8-state):
-------S--SS-PEEEEGGGGGTTT--HHHHHHHHHHHHHHHTTT-EEEEEE-TTS-EEEEEEE--TTTTT---HHHHHHHHHHHHHHHHTT---EEEEEGGGT---

Sequence (108 aa):
MQSVPRQSNPAGCGTPQPFEIIHQIGFSAACIRRLERYRRRQVERGAQVLVLSWPDGTWCVLALHLPPLIAAALTTEQMADAYTEARQMIAGGYLPLLTLRLERYMTH

Radius of gyration: 14.91 Å; chains: 1; bounding box: 46×33×39 Å